Protein AF-A0A9P0LET5-F1 (afdb_monomer_lite)

Radius of gyration: 20.58 Å; chains: 1; bounding box: 59×44×48 Å

Secondary structure (DSSP, 8-state):
-----------------------------SS---S---------HHHHHHHHHHHHHHHHHHHTTSS-HHHHHHHHHHHHHHHH-----HHHHHHHHHHHHHHHHHHHHHHHTTS----STTS--

Organism: Acanthoscelides obtectus (NCBI:txid200917)

Sequence (125 aa):
MSLQGDENTHSVGCSEYIIISTEGNSAIQSQWQSQNAEVSYKWTRQNTLLFLDLYNKYKLLLMAGKIKLKKLYESIANEINQRTNENVAPSNCENRWKVLERNYKKFCDNNKKQAGVEAFLSVWT

Structure (mmCIF, N/CA/C/O backbone):
data_AF-A0A9P0LET5-F1
#
_entry.id   AF-A0A9P0LET5-F1
#
loop_
_atom_site.group_PDB
_atom_site.id
_atom_site.type_symbol
_atom_site.label_atom_id
_atom_site.label_alt_id
_atom_site.label_comp_id
_atom_site.label_asym_id
_atom_site.label_entity_id
_atom_site.label_seq_id
_atom_site.pdbx_PDB_ins_code
_atom_site.Cartn_x
_atom_site.Cartn_y
_atom_site.Cartn_z
_atom_site.occupancy
_atom_site.B_iso_or_equiv
_atom_site.auth_seq_id
_atom_site.auth_comp_id
_atom_site.auth_asym_id
_atom_site.auth_atom_id
_atom_site.pdbx_PDB_model_num
ATOM 1 N N . MET A 1 1 ? 41.270 -13.460 -40.604 1.00 40.19 1 MET A N 1
ATOM 2 C CA . MET A 1 1 ? 40.236 -12.412 -40.726 1.00 40.19 1 MET A CA 1
ATOM 3 C C . MET A 1 1 ? 39.095 -12.822 -39.824 1.00 40.19 1 MET A C 1
ATOM 5 O O . MET A 1 1 ? 38.597 -13.930 -39.971 1.00 40.19 1 MET A O 1
ATOM 9 N N . SER A 1 2 ? 38.837 -12.009 -38.806 1.00 39.25 2 SER A N 1
ATOM 10 C CA . SER A 1 2 ? 37.936 -12.315 -37.699 1.00 39.25 2 SER A CA 1
ATOM 11 C C . SER A 1 2 ? 36.484 -12.433 -38.155 1.00 39.25 2 SER A C 1
ATOM 13 O O . SER A 1 2 ? 36.017 -11.646 -38.973 1.00 39.25 2 SER A O 1
ATOM 15 N N . LEU A 1 3 ? 35.804 -13.428 -37.591 1.00 43.22 3 LEU A N 1
ATOM 16 C CA . LEU A 1 3 ? 34.354 -13.547 -37.547 1.00 43.22 3 LEU A CA 1
ATOM 17 C C . LEU A 1 3 ? 33.829 -12.516 -36.538 1.00 43.22 3 LEU A C 1
ATOM 19 O O . LEU A 1 3 ? 34.209 -12.572 -35.369 1.00 43.22 3 LEU A O 1
ATOM 23 N N . GLN A 1 4 ? 32.949 -11.615 -36.965 1.00 40.72 4 GLN A N 1
ATOM 24 C CA . GLN A 1 4 ? 32.029 -10.935 -36.057 1.00 40.72 4 GLN A CA 1
ATOM 25 C C . GLN A 1 4 ? 30.628 -11.451 -36.377 1.00 40.72 4 GLN A C 1
ATOM 27 O O . GLN A 1 4 ? 30.136 -11.270 -37.488 1.00 40.72 4 GLN A O 1
ATOM 32 N N . GLY A 1 5 ? 30.054 -12.174 -35.416 1.00 38.19 5 GLY A N 1
ATOM 33 C CA . GLY A 1 5 ? 28.675 -12.633 -35.450 1.00 38.19 5 GLY A CA 1
ATOM 34 C C . GLY A 1 5 ? 27.722 -11.512 -35.054 1.00 38.19 5 GLY A C 1
ATOM 35 O O . GLY A 1 5 ? 28.022 -10.710 -34.171 1.00 38.19 5 GLY A O 1
ATOM 36 N N . ASP A 1 6 ? 26.575 -11.495 -35.718 1.00 42.72 6 ASP A N 1
ATOM 37 C CA . ASP A 1 6 ? 25.422 -10.685 -35.361 1.00 42.72 6 ASP A CA 1
ATOM 38 C C . ASP A 1 6 ? 24.768 -11.258 -34.098 1.00 42.72 6 ASP A C 1
ATOM 40 O O . ASP A 1 6 ? 24.252 -12.379 -34.103 1.00 42.72 6 ASP A O 1
ATOM 44 N N . GLU A 1 7 ? 24.769 -10.490 -33.008 1.00 41.09 7 GLU A N 1
ATOM 45 C CA . GLU A 1 7 ? 24.058 -10.835 -31.780 1.00 41.09 7 GLU A CA 1
ATOM 46 C C . GLU A 1 7 ? 22.911 -9.857 -31.483 1.00 41.09 7 GLU A C 1
ATOM 48 O O . GLU A 1 7 ? 23.075 -8.737 -31.017 1.00 41.09 7 GLU A O 1
ATOM 53 N N . ASN A 1 8 ? 21.714 -10.368 -31.773 1.00 37.12 8 ASN A N 1
ATOM 54 C CA . ASN A 1 8 ? 20.524 -10.356 -30.926 1.00 37.12 8 ASN A CA 1
ATOM 55 C C . ASN A 1 8 ? 19.950 -9.021 -30.412 1.00 37.12 8 ASN A C 1
ATOM 57 O O . ASN A 1 8 ? 20.330 -8.460 -29.387 1.00 37.12 8 ASN A O 1
ATOM 61 N N . THR A 1 9 ? 18.824 -8.665 -31.028 1.00 45.09 9 THR A N 1
ATOM 62 C CA . THR A 1 9 ? 17.678 -7.999 -30.404 1.00 45.09 9 THR A CA 1
ATOM 63 C C . THR A 1 9 ? 17.321 -8.597 -29.035 1.00 45.09 9 THR A C 1
ATOM 65 O O . THR A 1 9 ? 16.982 -9.778 -28.948 1.00 45.09 9 THR A O 1
ATOM 68 N N . HIS A 1 10 ? 17.273 -7.776 -27.979 1.00 33.78 10 HIS A N 1
ATOM 69 C CA . HIS A 1 10 ? 16.552 -8.126 -26.751 1.00 33.78 10 HIS A CA 1
ATOM 70 C C . HIS A 1 10 ? 15.824 -6.921 -26.135 1.00 33.78 10 HIS A C 1
ATOM 72 O O . HIS A 1 10 ? 16.417 -6.015 -25.564 1.00 33.78 10 HIS A O 1
ATOM 78 N N . SER A 1 11 ? 14.500 -6.976 -26.287 1.00 34.34 11 SER A N 1
ATOM 79 C CA . SER A 1 11 ? 13.440 -6.562 -25.362 1.00 34.34 11 SER A CA 1
ATOM 80 C C . SER A 1 11 ? 13.561 -5.239 -24.590 1.00 34.34 11 SER A C 1
ATOM 82 O O . SER A 1 11 ? 14.229 -5.127 -23.566 1.00 34.34 11 SER A O 1
ATOM 84 N N . VAL A 1 12 ? 12.692 -4.308 -24.993 1.00 44.94 12 VAL A N 1
ATOM 85 C CA . VAL A 1 12 ? 12.021 -3.292 -24.165 1.00 44.94 12 VAL A CA 1
ATOM 86 C C . VAL A 1 12 ? 11.789 -3.725 -22.708 1.00 44.94 12 VAL A C 1
ATOM 88 O O . VAL A 1 12 ? 11.196 -4.769 -22.435 1.00 44.94 12 VAL A O 1
ATOM 91 N N . GLY A 1 13 ? 12.173 -2.856 -21.774 1.00 29.52 13 GLY A N 1
ATOM 92 C CA . GLY A 1 13 ? 11.796 -2.927 -20.367 1.00 29.52 13 GLY A CA 1
ATOM 93 C C . GLY A 1 13 ? 11.592 -1.519 -19.821 1.00 29.52 13 GLY A C 1
ATOM 94 O O . GLY A 1 13 ? 12.555 -0.854 -19.460 1.00 29.52 13 GLY A O 1
ATOM 95 N N . CYS A 1 14 ? 10.335 -1.061 -19.795 1.00 36.81 14 CYS A N 1
ATOM 96 C CA . CYS A 1 14 ? 9.901 0.205 -19.205 1.00 36.81 14 CYS A CA 1
ATOM 97 C C . CYS A 1 14 ? 10.469 0.395 -17.790 1.00 36.81 14 CYS A C 1
ATOM 99 O O . CYS A 1 14 ? 9.917 -0.117 -16.815 1.00 36.81 14 CYS A O 1
ATOM 101 N N . SER A 1 15 ? 11.533 1.184 -17.678 1.00 46.06 15 SER A N 1
ATOM 102 C CA . SER A 1 15 ? 12.003 1.754 -16.421 1.00 46.06 15 SER A CA 1
ATOM 103 C C . SER A 1 15 ? 11.969 3.271 -16.533 1.00 46.06 15 SER A C 1
ATOM 105 O O . SER A 1 15 ? 13.003 3.924 -16.588 1.00 46.06 15 SER A O 1
ATOM 107 N N . GLU A 1 16 ? 10.766 3.836 -16.548 1.00 34.78 16 GLU A N 1
ATOM 108 C CA . GLU A 1 16 ? 10.579 5.2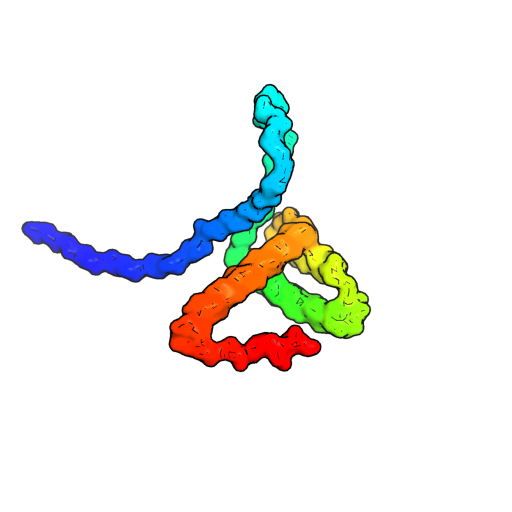56 -16.264 1.00 34.78 16 GLU A CA 1
ATOM 109 C C . GLU A 1 16 ? 9.725 5.390 -15.006 1.00 34.78 16 GLU A C 1
ATOM 111 O O . GLU A 1 16 ? 8.531 5.075 -14.975 1.00 34.78 16 GLU A O 1
ATOM 116 N N . TYR A 1 17 ? 10.379 5.816 -13.927 1.00 43.78 17 TYR A N 1
ATOM 117 C CA . TYR A 1 17 ? 9.720 6.286 -12.720 1.00 43.78 17 TYR A CA 1
ATOM 118 C C . TYR A 1 17 ? 9.005 7.599 -13.055 1.00 43.78 17 TYR A C 1
ATOM 120 O O . TYR A 1 17 ? 9.649 8.620 -13.265 1.00 43.78 17 TYR A O 1
ATOM 128 N N . ILE A 1 18 ? 7.671 7.594 -13.079 1.00 37.31 18 ILE A N 1
ATOM 129 C CA . ILE A 1 18 ? 6.900 8.843 -13.083 1.00 37.31 18 ILE A CA 1
ATOM 130 C C . ILE A 1 18 ? 6.848 9.349 -11.641 1.00 37.31 18 ILE A C 1
ATOM 132 O O . ILE A 1 18 ? 5.988 8.928 -10.860 1.00 37.31 18 ILE A O 1
ATOM 136 N N . ILE A 1 19 ? 7.770 10.249 -11.300 1.00 44.38 19 ILE A N 1
ATOM 137 C CA . ILE A 1 19 ? 7.632 11.137 -10.144 1.00 44.38 19 ILE A CA 1
ATOM 138 C C . ILE A 1 19 ? 6.532 12.141 -10.508 1.00 44.38 19 ILE A C 1
ATOM 140 O O . ILE A 1 19 ? 6.680 12.917 -11.447 1.00 44.38 19 ILE A O 1
ATOM 144 N N . ILE A 1 20 ? 5.389 12.081 -9.820 1.00 39.69 20 ILE A N 1
ATOM 145 C CA . ILE A 1 20 ? 4.370 13.129 -9.936 1.00 39.69 20 ILE A CA 1
ATOM 146 C C . ILE A 1 20 ? 4.821 14.263 -9.017 1.00 39.69 20 ILE A C 1
ATOM 148 O O . ILE A 1 20 ? 4.576 14.214 -7.814 1.00 39.69 20 ILE A O 1
ATOM 152 N N . SER A 1 21 ? 5.502 15.254 -9.577 1.00 40.00 21 SER A N 1
ATOM 153 C CA . SER A 1 21 ? 5.748 16.524 -8.898 1.00 40.00 21 SER A CA 1
ATOM 154 C C . SER A 1 21 ? 4.504 17.395 -9.065 1.00 40.00 21 SER A C 1
ATOM 156 O O . SER A 1 21 ? 4.123 17.720 -10.186 1.00 40.00 21 SER A O 1
ATOM 158 N N . THR A 1 22 ? 3.833 17.740 -7.969 1.00 40.38 22 THR A N 1
ATOM 159 C CA . THR A 1 22 ? 2.793 18.776 -7.969 1.00 40.38 22 THR A CA 1
ATOM 160 C C . THR A 1 22 ? 3.477 20.133 -7.842 1.00 40.38 22 THR A C 1
ATOM 162 O O . THR A 1 22 ? 4.099 20.410 -6.817 1.00 40.38 22 THR A O 1
ATOM 165 N N . GLU A 1 23 ? 3.407 20.952 -8.888 1.00 53.25 23 GLU A N 1
ATOM 166 C CA . GLU A 1 23 ? 3.964 22.305 -8.904 1.00 53.25 23 GLU A CA 1
ATOM 167 C C . GLU A 1 23 ? 3.173 23.238 -7.978 1.00 53.25 23 GLU A C 1
ATOM 169 O O . GLU A 1 23 ? 1.945 23.305 -8.035 1.00 53.25 23 GLU A O 1
ATOM 174 N N . GLY A 1 24 ? 3.894 23.970 -7.128 1.00 38.78 24 GLY A N 1
ATOM 175 C CA . GLY A 1 24 ? 3.339 24.998 -6.257 1.00 38.78 24 GLY A CA 1
ATOM 176 C C . GLY A 1 24 ? 4.422 25.676 -5.421 1.00 38.78 24 GLY A C 1
ATOM 177 O O . GLY A 1 24 ? 4.785 25.174 -4.365 1.00 38.78 24 GLY A O 1
ATOM 178 N N . ASN A 1 25 ? 4.862 26.843 -5.899 1.00 45.66 25 ASN A N 1
ATOM 179 C CA . ASN A 1 25 ? 5.744 27.847 -5.285 1.00 45.66 25 ASN A CA 1
ATOM 180 C C . ASN A 1 25 ? 7.269 27.660 -5.379 1.00 45.66 25 ASN A C 1
ATOM 182 O O . ASN A 1 25 ? 7.948 27.123 -4.508 1.00 45.66 25 ASN A O 1
ATOM 186 N N . SER A 1 26 ? 7.801 28.284 -6.431 1.00 54.47 26 SER A N 1
ATOM 187 C CA . SER A 1 26 ? 9.187 28.701 -6.617 1.00 54.47 26 SER A CA 1
ATOM 188 C C . SER A 1 26 ? 9.534 29.865 -5.679 1.00 54.47 26 SER A C 1
ATOM 190 O O . SER A 1 26 ? 9.261 31.010 -6.015 1.00 54.47 26 SER A O 1
ATOM 192 N N . ALA A 1 27 ? 10.110 29.589 -4.509 1.00 48.50 27 ALA A N 1
ATOM 193 C CA . ALA A 1 27 ? 11.036 30.478 -3.789 1.00 48.50 27 ALA A CA 1
ATOM 194 C C . ALA A 1 27 ? 11.350 29.883 -2.411 1.00 48.50 27 ALA A C 1
ATOM 196 O O . ALA A 1 27 ? 10.502 29.890 -1.529 1.00 48.50 27 ALA A O 1
ATOM 197 N N . ILE A 1 28 ? 12.575 29.374 -2.273 1.00 44.88 28 ILE A N 1
ATOM 198 C CA . ILE A 1 28 ? 13.454 29.267 -1.091 1.00 44.88 28 ILE A CA 1
ATOM 199 C C . ILE A 1 28 ? 14.337 28.054 -1.386 1.00 44.88 28 ILE A C 1
ATOM 201 O O . ILE A 1 28 ? 14.082 26.917 -0.999 1.00 44.88 28 ILE A O 1
ATOM 205 N N . GLN A 1 29 ? 15.369 28.313 -2.177 1.00 45.28 29 GLN A N 1
ATOM 206 C CA . GLN A 1 29 ? 16.503 27.420 -2.316 1.00 45.28 29 GLN A CA 1
ATOM 207 C C . GLN A 1 29 ? 17.609 27.984 -1.429 1.00 45.28 29 GLN A C 1
ATOM 209 O O . GLN A 1 29 ? 17.785 29.198 -1.391 1.00 45.28 29 GLN A O 1
ATOM 214 N N . SER A 1 30 ? 18.346 27.085 -0.770 1.00 51.31 30 SER A N 1
ATOM 215 C CA . SER A 1 30 ? 19.593 27.291 -0.011 1.00 51.31 30 SER A CA 1
ATOM 216 C C . SER A 1 30 ? 19.522 27.528 1.508 1.00 51.31 30 SER A C 1
ATOM 218 O O . SER A 1 30 ? 20.053 28.508 2.004 1.00 51.31 30 SER A O 1
ATOM 220 N N . GLN A 1 31 ? 19.010 26.549 2.272 1.00 40.12 31 GLN A N 1
ATOM 221 C CA . GLN A 1 31 ? 19.635 26.141 3.548 1.00 40.12 31 GLN A CA 1
ATOM 222 C C . GLN A 1 31 ? 19.038 24.816 4.068 1.00 40.12 31 GLN A C 1
ATOM 224 O O . GLN A 1 31 ? 17.822 24.683 4.128 1.00 40.12 31 GLN A O 1
ATOM 229 N N . TRP A 1 32 ? 19.901 23.863 4.453 1.00 44.88 32 TRP A N 1
ATOM 230 C CA . TRP A 1 32 ? 19.599 22.538 5.045 1.00 44.88 32 TRP A CA 1
ATOM 231 C C . TRP A 1 32 ? 19.101 21.429 4.097 1.00 44.88 32 TRP A C 1
ATOM 233 O O . TRP A 1 32 ? 17.984 20.938 4.207 1.00 44.88 32 TRP A O 1
ATOM 243 N N . GLN A 1 33 ? 19.970 20.947 3.202 1.00 47.00 33 GLN A N 1
ATOM 244 C CA . GLN A 1 33 ? 19.765 19.678 2.485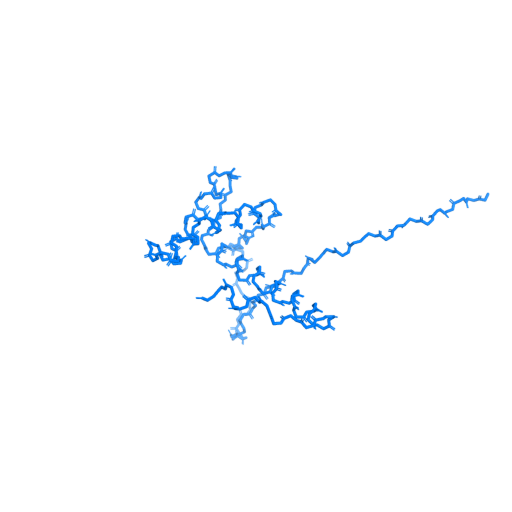 1.00 47.00 33 GLN A CA 1
ATOM 245 C C . GLN A 1 33 ? 20.639 18.572 3.084 1.00 47.00 33 GLN A C 1
ATOM 247 O O . GLN A 1 33 ? 21.626 18.159 2.486 1.00 47.00 33 GLN A O 1
ATOM 252 N N . SER A 1 34 ? 20.323 18.113 4.292 1.00 55.84 34 SER A N 1
ATOM 253 C CA . SER A 1 34 ? 20.856 16.864 4.854 1.00 55.84 34 SER A CA 1
ATOM 254 C C . SER A 1 34 ? 20.009 16.476 6.061 1.00 55.84 34 SER A C 1
ATOM 256 O O . SER A 1 34 ? 19.979 17.236 7.019 1.00 55.84 34 SER A O 1
ATOM 258 N N . GLN A 1 35 ? 19.389 15.289 6.002 1.00 47.62 35 GLN A N 1
ATOM 259 C CA . GLN A 1 35 ? 18.509 14.628 6.993 1.00 47.62 35 GLN A CA 1
ATOM 260 C C . GLN A 1 35 ? 17.011 14.673 6.648 1.00 47.62 35 GLN A C 1
ATOM 262 O O . GLN A 1 35 ? 16.261 15.491 7.163 1.00 47.62 35 GLN A O 1
ATOM 267 N N . ASN A 1 36 ? 16.627 13.763 5.744 1.00 50.59 36 ASN A N 1
ATOM 268 C CA . ASN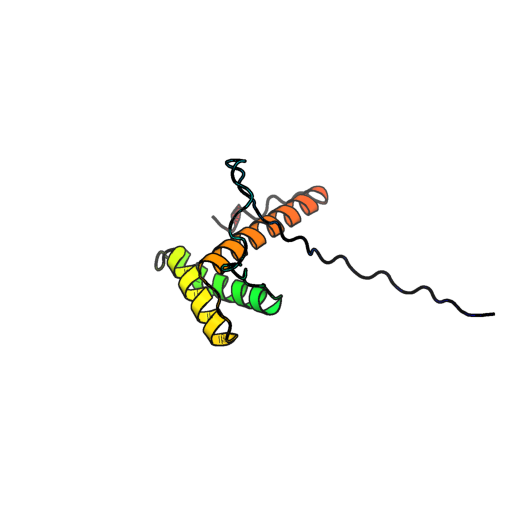 A 1 36 ? 15.298 13.175 5.471 1.00 50.59 36 ASN A CA 1
ATOM 269 C C . ASN A 1 36 ? 15.110 12.977 3.963 1.00 50.59 36 ASN A C 1
ATOM 271 O O . ASN A 1 36 ? 14.138 13.423 3.358 1.00 50.59 36 ASN A O 1
ATOM 275 N N . ALA A 1 37 ? 16.060 12.279 3.334 1.00 53.31 37 ALA A N 1
ATOM 276 C CA . ALA A 1 37 ? 15.734 11.571 2.109 1.00 53.31 37 ALA A CA 1
ATOM 277 C C . ALA A 1 37 ? 14.788 10.434 2.521 1.00 53.31 37 ALA A C 1
ATOM 279 O O . ALA A 1 37 ? 15.246 9.372 2.932 1.00 53.31 37 ALA A O 1
ATOM 280 N N . GLU A 1 38 ? 13.480 10.698 2.508 1.00 59.41 38 GLU A N 1
ATOM 281 C CA . GLU A 1 38 ? 12.440 9.671 2.574 1.00 59.41 38 GLU A CA 1
ATOM 282 C C . GLU A 1 38 ? 12.795 8.614 1.523 1.00 59.41 38 GLU A C 1
ATOM 284 O O . GLU A 1 38 ? 12.682 8.847 0.316 1.00 59.41 38 GLU A O 1
ATOM 289 N N . VAL A 1 39 ? 13.338 7.479 1.968 1.00 64.12 39 VAL A N 1
ATOM 290 C CA . VAL A 1 39 ? 13.764 6.409 1.070 1.00 64.12 39 VAL A CA 1
ATOM 291 C C . VAL A 1 39 ? 12.495 5.806 0.483 1.00 64.12 39 VAL A C 1
ATOM 293 O O . VAL A 1 39 ? 11.843 4.963 1.095 1.00 64.12 39 VAL A O 1
ATOM 296 N N . SER A 1 40 ? 12.118 6.277 -0.706 1.00 74.81 40 SER A N 1
ATOM 297 C CA . SER A 1 40 ? 10.987 5.738 -1.454 1.00 74.81 40 SER A CA 1
ATOM 298 C C . SER A 1 40 ? 11.180 4.233 -1.639 1.00 74.81 40 SER A C 1
ATOM 300 O O . SER A 1 40 ? 12.171 3.788 -2.221 1.00 74.81 40 SER A O 1
ATOM 302 N N . TYR A 1 41 ? 10.218 3.441 -1.164 1.00 88.38 41 TYR A N 1
ATOM 303 C CA . TYR A 1 41 ? 10.273 1.984 -1.248 1.00 88.38 41 TYR A CA 1
ATOM 304 C C . TYR A 1 41 ? 10.381 1.504 -2.707 1.00 88.38 41 TYR A C 1
ATOM 306 O O . TYR A 1 41 ? 9.618 1.927 -3.584 1.00 88.38 41 TYR A O 1
ATOM 314 N N . LYS A 1 42 ? 11.328 0.594 -2.968 1.00 91.62 42 LYS A N 1
ATOM 315 C CA . LYS A 1 42 ? 11.620 0.071 -4.307 1.00 91.62 42 LYS A CA 1
ATOM 316 C C . LYS A 1 42 ? 10.830 -1.207 -4.581 1.00 91.62 42 LYS A C 1
ATOM 318 O O . LYS A 1 42 ? 11.103 -2.260 -4.015 1.00 91.62 42 LYS A O 1
ATOM 323 N N . TRP A 1 43 ? 9.896 -1.137 -5.525 1.00 93.00 43 TRP A N 1
ATOM 324 C CA . TRP A 1 43 ? 9.083 -2.285 -5.926 1.00 93.00 43 TRP A CA 1
ATOM 325 C C . TRP A 1 43 ? 9.848 -3.242 -6.842 1.00 93.00 43 TRP A C 1
ATOM 327 O O . TRP A 1 43 ? 10.132 -2.919 -7.997 1.00 93.00 43 TRP A O 1
ATOM 337 N N . THR A 1 44 ? 10.118 -4.454 -6.360 1.00 94.81 44 THR A N 1
ATOM 338 C CA . THR A 1 44 ? 10.594 -5.558 -7.203 1.00 94.81 44 THR A CA 1
ATOM 339 C C . THR A 1 44 ? 9.431 -6.195 -7.974 1.00 94.81 44 THR A C 1
ATOM 341 O O . THR A 1 44 ? 8.250 -6.010 -7.646 1.00 94.81 44 THR A O 1
ATOM 344 N N . ARG A 1 45 ? 9.744 -6.988 -9.008 1.00 93.88 45 ARG A N 1
ATOM 345 C CA . ARG A 1 45 ? 8.729 -7.776 -9.726 1.00 93.88 45 ARG A CA 1
ATOM 346 C C . ARG A 1 45 ? 8.010 -8.741 -8.782 1.00 93.88 45 ARG A C 1
ATOM 348 O O . ARG A 1 45 ? 6.788 -8.817 -8.827 1.00 93.88 45 ARG A O 1
ATOM 355 N N . GLN A 1 46 ? 8.752 -9.431 -7.915 1.00 95.00 46 GLN A N 1
ATOM 356 C CA . GLN A 1 46 ? 8.195 -10.378 -6.944 1.00 95.00 46 GLN A CA 1
ATOM 357 C C . GLN A 1 46 ? 7.237 -9.684 -5.969 1.00 95.00 46 GLN A C 1
ATOM 359 O O . GLN A 1 46 ? 6.099 -10.124 -5.830 1.00 95.00 46 GLN A O 1
ATOM 364 N N . ASN A 1 47 ? 7.632 -8.541 -5.402 1.00 94.62 47 ASN A N 1
ATOM 365 C CA . ASN A 1 47 ? 6.785 -7.793 -4.467 1.00 94.62 47 ASN A CA 1
ATOM 366 C C . ASN A 1 47 ? 5.541 -7.225 -5.160 1.00 94.62 47 ASN A C 1
ATOM 368 O O . ASN A 1 47 ? 4.471 -7.158 -4.567 1.00 94.62 47 ASN A O 1
ATOM 372 N N . THR A 1 48 ? 5.652 -6.858 -6.440 1.00 96.44 48 THR A N 1
ATOM 373 C CA . THR A 1 48 ? 4.500 -6.418 -7.241 1.00 96.44 48 THR A CA 1
ATOM 374 C C . THR A 1 48 ? 3.507 -7.553 -7.488 1.00 96.44 48 THR A C 1
ATOM 376 O O . THR A 1 48 ? 2.303 -7.334 -7.396 1.00 96.44 48 THR A O 1
ATOM 379 N N . LEU A 1 49 ? 3.993 -8.758 -7.799 1.00 96.44 49 LEU A N 1
ATOM 380 C CA . LEU A 1 49 ? 3.134 -9.931 -7.979 1.00 96.44 49 LEU A CA 1
ATOM 381 C C . LEU A 1 49 ? 2.445 -10.313 -6.668 1.00 96.44 49 LEU A C 1
ATOM 383 O O . LEU A 1 49 ? 1.235 -10.521 -6.662 1.00 96.44 49 LEU A O 1
ATOM 387 N N . LEU A 1 50 ? 3.192 -10.316 -5.560 1.00 96.94 50 LEU A N 1
ATOM 388 C CA . LEU A 1 50 ? 2.633 -10.528 -4.227 1.00 96.94 50 LEU A CA 1
ATOM 389 C C . LEU A 1 50 ? 1.558 -9.482 -3.909 1.00 96.94 50 LEU A C 1
ATOM 391 O O . LEU A 1 50 ? 0.460 -9.832 -3.496 1.00 96.94 50 LEU A O 1
ATOM 395 N N . PHE A 1 51 ? 1.836 -8.203 -4.159 1.00 97.06 51 PHE A N 1
ATOM 396 C CA . PHE A 1 51 ? 0.866 -7.129 -3.968 1.00 97.06 51 PHE A CA 1
ATOM 397 C C . PHE A 1 51 ? -0.439 -7.371 -4.742 1.00 97.06 51 PHE A C 1
ATOM 399 O O . PHE A 1 51 ? -1.517 -7.196 -4.179 1.00 97.06 51 PHE A O 1
ATOM 406 N N . LEU A 1 52 ? -0.359 -7.779 -6.013 1.00 97.12 52 LEU A N 1
ATOM 407 C CA . LEU A 1 52 ? -1.535 -8.045 -6.849 1.00 97.12 52 LEU A CA 1
ATOM 408 C C . LEU A 1 52 ? -2.360 -9.235 -6.337 1.00 97.12 52 LEU A C 1
ATOM 410 O O . LEU A 1 52 ? -3.590 -9.161 -6.328 1.00 97.12 52 LEU A O 1
ATOM 414 N N . ASP A 1 53 ? -1.699 -10.299 -5.884 1.00 96.81 53 ASP A N 1
ATOM 415 C CA . ASP A 1 53 ? -2.353 -11.465 -5.279 1.00 96.81 53 ASP A CA 1
ATOM 416 C C . ASP A 1 53 ? -3.135 -11.072 -4.014 1.00 96.81 53 ASP A C 1
ATOM 418 O O . ASP A 1 53 ? -4.344 -11.301 -3.900 1.00 96.81 53 ASP A O 1
ATOM 422 N N . LEU A 1 54 ? -2.474 -10.347 -3.108 1.00 96.88 54 LEU A N 1
ATOM 423 C CA . LEU A 1 54 ? -3.097 -9.842 -1.887 1.00 96.88 54 LEU A CA 1
ATOM 424 C C . LEU A 1 54 ? -4.237 -8.867 -2.187 1.00 96.88 54 LEU A C 1
ATOM 426 O O . LEU A 1 54 ? -5.296 -8.935 -1.561 1.00 96.88 54 LEU A O 1
ATOM 430 N N . TYR A 1 55 ? -4.064 -7.986 -3.172 1.00 96.56 55 TYR A N 1
ATOM 431 C CA . TYR A 1 55 ? -5.117 -7.071 -3.592 1.00 96.56 55 TYR A CA 1
ATOM 432 C C . TYR A 1 55 ? -6.371 -7.831 -4.029 1.00 96.56 55 TYR A C 1
ATOM 434 O O . TYR A 1 55 ? -7.459 -7.511 -3.558 1.00 96.56 55 TYR A O 1
ATOM 442 N N . ASN A 1 56 ? -6.239 -8.874 -4.852 1.00 94.12 56 ASN A N 1
ATOM 443 C CA . ASN A 1 56 ? -7.378 -9.686 -5.289 1.00 94.12 56 ASN A CA 1
ATOM 444 C C . ASN A 1 56 ? -8.094 -10.376 -4.118 1.00 94.12 56 ASN A C 1
ATOM 446 O O . ASN A 1 56 ? -9.326 -10.377 -4.072 1.00 94.12 56 ASN A O 1
ATOM 450 N N . LYS A 1 57 ? -7.341 -10.881 -3.136 1.00 93.88 57 LYS A N 1
ATOM 451 C CA . LYS A 1 57 ? -7.881 -11.475 -1.902 1.00 93.88 57 LYS A CA 1
ATOM 452 C C . LYS A 1 57 ? -8.711 -10.470 -1.090 1.00 93.88 57 LYS A C 1
ATOM 454 O O . LYS A 1 57 ? -9.844 -10.767 -0.712 1.00 93.88 57 LYS A O 1
ATOM 459 N N . TYR A 1 58 ? -8.184 -9.271 -0.833 1.00 94.00 58 TYR A N 1
ATOM 460 C CA . TYR A 1 58 ? -8.866 -8.259 -0.010 1.00 94.00 58 TYR A CA 1
ATOM 461 C C . TYR A 1 58 ? -9.956 -7.486 -0.759 1.00 94.00 58 TYR A C 1
ATOM 463 O O . TYR A 1 58 ? -10.906 -6.996 -0.148 1.00 94.00 58 TYR A O 1
ATOM 471 N N . LYS A 1 59 ? -9.866 -7.407 -2.085 1.00 92.44 59 LYS A N 1
ATOM 472 C CA . LYS A 1 59 ? -10.844 -6.748 -2.953 1.00 92.44 59 LYS A CA 1
ATOM 473 C C . LYS A 1 59 ? -12.244 -7.341 -2.825 1.00 92.44 59 LYS A C 1
ATOM 475 O O . LYS A 1 59 ? -13.207 -6.585 -2.794 1.00 92.44 59 LYS A O 1
ATOM 480 N N . LEU A 1 60 ? -12.368 -8.656 -2.645 1.00 91.44 60 LEU A N 1
ATOM 481 C CA . LEU A 1 60 ? -13.665 -9.294 -2.386 1.00 91.44 60 LEU A CA 1
ATOM 482 C C . LEU A 1 60 ? -14.305 -8.794 -1.080 1.00 91.44 60 LEU A C 1
ATOM 484 O O . LEU A 1 60 ? -15.513 -8.580 -1.014 1.00 91.44 60 LEU A O 1
ATOM 488 N N . LEU A 1 61 ? -13.494 -8.548 -0.047 1.00 92.62 61 LEU A N 1
ATOM 489 C CA . LEU A 1 61 ? -13.962 -8.001 1.229 1.00 92.62 61 LEU A CA 1
ATOM 490 C C . LEU A 1 61 ? -14.331 -6.517 1.116 1.00 92.62 61 LEU A C 1
ATOM 492 O O . LEU A 1 61 ? -15.270 -6.073 1.776 1.00 92.62 61 LEU A O 1
ATOM 496 N N . LEU A 1 62 ? -13.608 -5.767 0.278 1.00 92.88 62 LEU A N 1
ATOM 497 C CA . LEU A 1 62 ? -13.930 -4.379 -0.051 1.00 92.88 62 LEU A CA 1
ATOM 498 C C . LEU A 1 62 ? -15.273 -4.290 -0.792 1.00 92.88 62 LEU A C 1
ATOM 500 O O . LEU A 1 62 ? -16.124 -3.499 -0.400 1.00 92.88 62 LEU A O 1
ATOM 504 N N . MET A 1 63 ? -15.487 -5.132 -1.809 1.00 91.25 63 MET A N 1
ATOM 505 C CA . MET A 1 63 ? -16.742 -5.190 -2.575 1.00 91.25 63 MET A CA 1
ATOM 506 C C . MET A 1 63 ? -17.930 -5.615 -1.707 1.00 91.25 63 MET A C 1
ATOM 508 O O . MET A 1 63 ? -19.021 -5.076 -1.846 1.00 91.25 63 MET A O 1
ATOM 512 N N . ALA A 1 64 ? -17.710 -6.524 -0.754 1.00 93.31 64 ALA A N 1
ATOM 513 C CA . ALA A 1 64 ? -18.716 -6.910 0.233 1.00 93.31 64 ALA A CA 1
ATOM 514 C C . ALA A 1 64 ? -18.971 -5.838 1.317 1.00 93.31 64 ALA A C 1
ATOM 516 O O . ALA A 1 64 ? -19.723 -6.094 2.256 1.00 93.31 64 ALA A O 1
ATOM 517 N N . GLY A 1 65 ? -18.303 -4.678 1.259 1.00 93.38 65 GLY A N 1
ATOM 518 C CA . GLY A 1 65 ? -18.440 -3.596 2.238 1.00 93.38 65 GLY A CA 1
ATOM 519 C C . GLY A 1 65 ? -17.879 -3.913 3.629 1.00 93.38 65 GLY A C 1
ATOM 520 O O . GLY A 1 65 ? -18.098 -3.149 4.567 1.00 93.38 65 GLY A O 1
ATOM 521 N N . LYS A 1 66 ? -17.144 -5.023 3.790 1.00 95.19 66 LYS A N 1
ATOM 522 C CA . LYS A 1 66 ? -16.615 -5.477 5.090 1.00 95.19 66 LYS A CA 1
ATOM 523 C C . LYS A 1 66 ? -15.402 -4.672 5.547 1.00 95.19 66 LYS A C 1
ATOM 525 O O . LYS A 1 66 ? -15.141 -4.574 6.743 1.00 95.19 66 LYS A O 1
ATOM 530 N N . ILE A 1 67 ? -14.648 -4.112 4.603 1.00 95.38 67 ILE A N 1
ATOM 531 C CA . ILE A 1 67 ? -13.479 -3.274 4.876 1.00 95.38 67 ILE A CA 1
ATOM 532 C C . ILE A 1 67 ? -13.523 -2.004 4.030 1.00 95.38 67 ILE A C 1
ATOM 534 O O . ILE A 1 67 ? -14.073 -1.991 2.934 1.00 95.38 67 ILE A O 1
ATOM 538 N N . LYS A 1 68 ? -12.904 -0.931 4.529 1.00 95.25 68 LYS A N 1
ATOM 539 C CA . LYS A 1 68 ? -12.679 0.304 3.762 1.00 95.25 68 LYS A CA 1
ATOM 540 C C . LYS A 1 68 ? -11.379 0.208 2.962 1.00 95.25 68 LYS A C 1
ATOM 542 O O . LYS A 1 68 ? -10.456 -0.495 3.367 1.00 95.25 68 LYS A O 1
ATOM 547 N N . LEU A 1 69 ? -11.256 1.002 1.897 1.00 93.94 69 LEU A N 1
ATOM 548 C CA . LEU A 1 69 ? -10.066 1.021 1.035 1.00 93.94 69 LEU A CA 1
ATOM 549 C C . LEU A 1 69 ? -8.760 1.288 1.809 1.00 93.94 69 LEU A C 1
ATOM 551 O O . LEU A 1 69 ? -7.761 0.613 1.586 1.00 93.94 69 LEU A O 1
ATOM 555 N N . LYS A 1 70 ? -8.779 2.202 2.790 1.00 94.44 70 LYS A N 1
ATOM 556 C CA . LYS A 1 70 ? -7.622 2.453 3.668 1.00 94.44 70 LYS A CA 1
ATOM 557 C C . LYS A 1 70 ? -7.180 1.188 4.420 1.00 94.44 70 LYS A C 1
ATOM 559 O O . LYS A 1 70 ? -5.993 0.885 4.474 1.00 94.44 70 LYS A O 1
ATOM 564 N N . LYS A 1 71 ? -8.142 0.424 4.953 1.00 95.94 71 LYS A N 1
ATOM 565 C CA . LYS A 1 71 ? -7.875 -0.832 5.671 1.00 95.94 71 LYS A CA 1
ATOM 566 C C . LYS A 1 71 ? -7.312 -1.909 4.750 1.00 95.94 71 LYS A C 1
ATOM 568 O O . LYS A 1 71 ? -6.456 -2.664 5.186 1.00 95.94 71 LYS A O 1
ATOM 573 N N . LEU A 1 72 ? -7.736 -1.942 3.486 1.00 97.19 72 LEU A N 1
ATOM 574 C CA . LEU A 1 72 ? -7.171 -2.847 2.487 1.00 97.19 72 LEU A CA 1
ATOM 575 C C . LEU A 1 72 ? -5.662 -2.612 2.313 1.00 97.19 72 LEU A C 1
ATOM 577 O O . LEU A 1 72 ? -4.894 -3.565 2.401 1.00 97.19 72 LEU A O 1
ATOM 581 N N . TYR A 1 73 ? -5.216 -1.363 2.138 1.00 96.69 73 TYR A N 1
ATOM 582 C CA . TYR A 1 73 ? -3.783 -1.079 1.986 1.00 96.69 73 TYR A CA 1
ATOM 583 C C . TYR A 1 73 ? -2.983 -1.334 3.267 1.00 96.69 73 TYR A C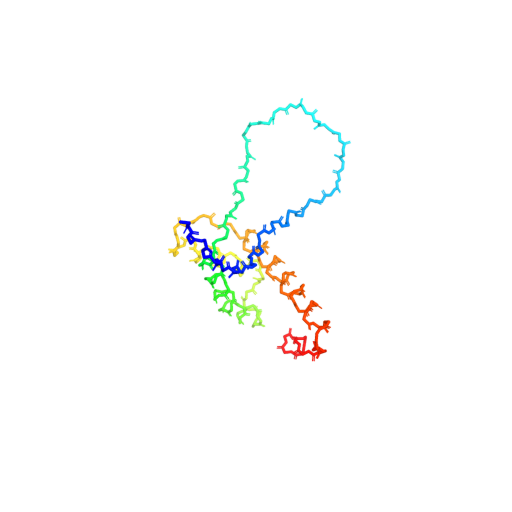 1
ATOM 585 O O . TYR A 1 73 ? -1.860 -1.822 3.183 1.00 96.69 73 TYR A O 1
ATOM 593 N N . GLU A 1 74 ? -3.564 -1.070 4.442 1.00 97.38 74 GLU A N 1
ATOM 594 C CA . GLU A 1 74 ? -2.962 -1.450 5.728 1.00 97.38 74 GLU A CA 1
ATOM 595 C C . GLU A 1 74 ? -2.762 -2.971 5.828 1.00 97.38 74 GLU A C 1
ATOM 597 O O . GLU A 1 74 ? -1.680 -3.428 6.189 1.00 97.38 74 GLU A O 1
ATOM 602 N N . SER A 1 75 ? -3.774 -3.769 5.466 1.00 97.50 75 SER A N 1
ATOM 603 C CA . SER A 1 75 ? -3.677 -5.233 5.482 1.00 97.50 75 SER A CA 1
ATOM 604 C C . SER A 1 75 ? -2.630 -5.761 4.501 1.00 97.50 75 SER A C 1
ATOM 606 O O . SER A 1 75 ? -1.841 -6.626 4.871 1.00 97.50 75 SER A O 1
ATOM 608 N N . ILE A 1 76 ? -2.582 -5.214 3.284 1.00 97.56 76 ILE A N 1
ATOM 609 C CA . ILE A 1 76 ? -1.595 -5.617 2.275 1.00 97.56 76 ILE A CA 1
ATOM 610 C C . ILE A 1 76 ? -0.175 -5.274 2.732 1.00 97.56 76 ILE A C 1
ATOM 612 O O . ILE A 1 76 ? 0.701 -6.129 2.648 1.00 97.56 76 ILE A O 1
ATOM 616 N N . ALA A 1 77 ? 0.059 -4.057 3.230 1.00 97.06 77 ALA A N 1
ATOM 617 C CA . ALA A 1 77 ? 1.375 -3.639 3.712 1.00 97.06 77 ALA A CA 1
ATOM 618 C C . ALA A 1 77 ? 1.883 -4.564 4.827 1.00 97.06 77 ALA A C 1
ATOM 620 O O . ALA A 1 77 ? 3.006 -5.059 4.759 1.00 97.06 77 ALA A O 1
ATOM 621 N N . ASN A 1 78 ? 1.023 -4.874 5.801 1.00 96.94 78 ASN A N 1
ATOM 622 C CA . ASN A 1 78 ? 1.360 -5.790 6.887 1.00 96.94 78 ASN A CA 1
ATOM 623 C C . ASN A 1 78 ? 1.720 -7.191 6.371 1.00 96.94 78 ASN A C 1
ATOM 625 O O . ASN A 1 78 ? 2.715 -7.764 6.808 1.00 96.94 78 ASN A O 1
ATOM 629 N N . GLU A 1 79 ? 0.942 -7.738 5.434 1.00 97.00 79 GLU A N 1
ATOM 630 C CA . GLU A 1 79 ? 1.169 -9.087 4.906 1.00 97.00 79 GLU A CA 1
ATOM 631 C C . GLU A 1 79 ? 2.407 -9.157 3.991 1.00 97.00 79 GLU A C 1
ATOM 633 O O . GLU A 1 79 ? 3.104 -10.170 3.994 1.00 97.00 79 GLU A O 1
ATOM 638 N N . ILE A 1 80 ? 2.746 -8.083 3.266 1.00 95.94 80 ILE A N 1
ATOM 639 C CA . ILE A 1 80 ? 4.022 -7.989 2.536 1.00 95.94 80 ILE A CA 1
ATOM 640 C C . ILE A 1 80 ? 5.188 -7.994 3.526 1.00 95.94 80 ILE A C 1
ATOM 642 O O . ILE A 1 80 ? 6.056 -8.854 3.420 1.00 95.94 80 ILE A O 1
ATOM 646 N N . ASN A 1 81 ? 5.167 -7.112 4.528 1.00 96.12 81 ASN A N 1
ATOM 647 C CA . ASN A 1 81 ? 6.251 -6.982 5.508 1.00 96.12 81 ASN A CA 1
ATOM 648 C C . ASN A 1 81 ? 6.507 -8.295 6.258 1.00 96.12 81 ASN A C 1
ATOM 650 O O . ASN A 1 81 ? 7.654 -8.692 6.445 1.00 96.12 81 ASN A O 1
ATOM 654 N N . GLN A 1 82 ? 5.440 -9.017 6.616 1.00 95.75 82 GLN A N 1
ATOM 655 C CA . GLN A 1 82 ? 5.534 -10.333 7.254 1.00 95.75 82 GLN A CA 1
ATOM 656 C C . GLN A 1 82 ? 6.189 -11.396 6.361 1.00 95.75 82 GLN A C 1
ATOM 658 O O . GLN A 1 82 ? 6.841 -12.301 6.875 1.00 95.75 82 GLN A O 1
ATOM 663 N N . ARG A 1 83 ? 6.008 -11.317 5.037 1.00 95.25 83 ARG A N 1
ATOM 664 C CA . ARG A 1 83 ? 6.511 -12.319 4.083 1.00 95.25 83 ARG A CA 1
ATOM 665 C C . ARG A 1 83 ? 7.897 -11.994 3.532 1.00 95.25 83 ARG A C 1
ATOM 667 O O . ARG A 1 83 ? 8.632 -12.918 3.199 1.00 95.25 83 ARG A O 1
ATOM 674 N N . THR A 1 84 ? 8.239 -10.714 3.387 1.00 90.25 84 THR A N 1
ATOM 675 C CA . THR A 1 84 ? 9.471 -10.265 2.712 1.00 90.25 84 THR A CA 1
ATOM 676 C C . THR A 1 84 ? 10.501 -9.655 3.659 1.00 90.25 84 THR A C 1
ATOM 678 O O . THR A 1 84 ? 11.617 -9.380 3.227 1.00 90.25 84 THR A O 1
ATOM 681 N N . ASN A 1 85 ? 10.162 -9.474 4.944 1.00 90.50 85 ASN A N 1
ATOM 682 C CA . ASN A 1 85 ? 10.989 -8.774 5.934 1.00 90.50 85 ASN A CA 1
ATOM 683 C C . ASN A 1 85 ? 11.370 -7.345 5.490 1.00 90.50 85 ASN A C 1
ATOM 685 O O . ASN A 1 85 ? 12.442 -6.831 5.807 1.00 90.50 85 ASN A O 1
ATOM 689 N N . GLU A 1 86 ? 10.491 -6.712 4.714 1.00 90.50 86 GLU A N 1
ATOM 690 C CA . GLU A 1 86 ? 10.617 -5.325 4.274 1.00 90.50 86 GLU A CA 1
ATOM 691 C C . GLU A 1 86 ? 9.761 -4.395 5.145 1.00 90.50 86 GLU A C 1
ATOM 693 O O . GLU A 1 86 ? 8.941 -4.840 5.947 1.00 90.50 86 GLU A O 1
ATOM 698 N N . ASN A 1 87 ? 9.944 -3.084 4.975 1.00 92.38 87 ASN A N 1
ATOM 699 C CA . ASN A 1 87 ? 9.164 -2.062 5.668 1.00 92.38 87 ASN A CA 1
ATOM 700 C C . ASN A 1 87 ? 8.345 -1.223 4.676 1.00 92.38 87 ASN A C 1
ATOM 702 O O . ASN A 1 87 ? 8.689 -0.091 4.331 1.00 92.38 87 ASN A O 1
ATOM 706 N N . VAL A 1 88 ? 7.268 -1.812 4.166 1.00 93.88 88 VAL A N 1
ATOM 707 C CA . VAL A 1 88 ? 6.304 -1.169 3.274 1.00 93.88 88 VAL A CA 1
ATOM 708 C C . VAL A 1 88 ? 5.258 -0.430 4.098 1.00 93.88 88 VAL A C 1
ATOM 710 O O . VAL A 1 88 ? 4.56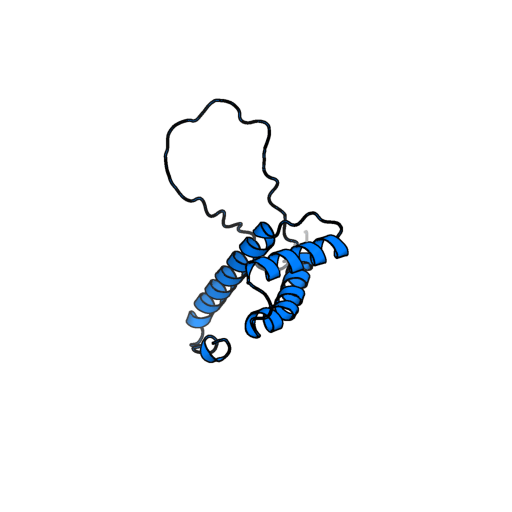1 -1.026 4.917 1.00 93.88 88 VAL A O 1
ATOM 713 N N . ALA A 1 89 ? 5.107 0.870 3.841 1.00 95.12 89 ALA A N 1
ATOM 714 C CA . ALA A 1 89 ? 4.013 1.667 4.378 1.00 95.12 89 ALA A CA 1
ATOM 715 C C . ALA A 1 89 ? 2.724 1.500 3.540 1.00 95.12 89 ALA A C 1
ATOM 717 O O . ALA A 1 89 ? 2.801 1.344 2.317 1.00 95.12 89 ALA A O 1
ATOM 718 N N . PRO A 1 90 ? 1.525 1.641 4.136 1.00 95.44 90 PRO A N 1
ATOM 719 C CA . PRO A 1 90 ? 0.257 1.598 3.398 1.00 95.44 90 PRO A CA 1
ATOM 720 C C . PRO A 1 90 ? 0.156 2.639 2.267 1.00 95.44 90 PRO A C 1
ATOM 722 O O . PRO A 1 90 ? -0.449 2.377 1.229 1.00 95.44 90 PRO A O 1
ATOM 725 N N . SER A 1 91 ? 0.793 3.804 2.424 1.00 94.81 91 SER A N 1
ATOM 726 C CA . SER A 1 91 ? 0.888 4.835 1.379 1.00 94.81 91 SER A CA 1
ATOM 727 C C . SER A 1 91 ? 1.666 4.352 0.147 1.00 94.81 91 SER A C 1
ATOM 729 O O . SER A 1 91 ? 1.285 4.655 -0.984 1.00 94.81 91 SER A O 1
ATOM 731 N N . ASN A 1 92 ? 2.712 3.540 0.338 1.00 94.62 92 ASN A N 1
ATOM 732 C CA . ASN A 1 92 ? 3.473 2.939 -0.761 1.00 94.62 92 ASN A CA 1
ATOM 733 C C . ASN A 1 92 ? 2.610 1.953 -1.556 1.00 94.62 92 ASN A C 1
ATOM 735 O O . ASN A 1 92 ? 2.705 1.910 -2.783 1.00 94.62 92 ASN A O 1
ATOM 739 N N . CYS A 1 93 ? 1.745 1.197 -0.873 1.00 96.19 93 CYS A N 1
ATOM 740 C CA . CYS A 1 93 ? 0.761 0.304 -1.488 1.00 96.19 93 CYS A CA 1
ATOM 741 C C . CYS A 1 93 ? -0.260 1.071 -2.341 1.00 96.19 93 CYS A C 1
ATOM 743 O O . CYS A 1 93 ? -0.501 0.705 -3.492 1.00 96.19 93 CYS A O 1
ATOM 745 N N . GLU A 1 94 ? -0.817 2.164 -1.815 1.00 95.62 94 GLU A N 1
ATOM 746 C CA . GLU A 1 94 ? -1.747 3.015 -2.564 1.00 95.62 94 GLU A CA 1
ATOM 747 C C . GLU A 1 94 ? -1.083 3.620 -3.811 1.00 95.62 94 GLU A C 1
ATOM 749 O O . GLU A 1 94 ? -1.621 3.544 -4.920 1.00 95.62 94 GLU A O 1
ATOM 754 N N . ASN A 1 95 ? 0.117 4.181 -3.653 1.00 95.06 95 ASN A N 1
ATOM 755 C CA . ASN A 1 95 ? 0.878 4.750 -4.762 1.00 95.06 95 ASN A CA 1
ATOM 756 C C . ASN A 1 95 ? 1.204 3.694 -5.821 1.00 95.06 95 ASN A C 1
ATOM 758 O O . ASN A 1 95 ? 1.077 3.956 -7.021 1.00 95.06 95 ASN A O 1
ATOM 762 N N . ARG A 1 96 ? 1.569 2.478 -5.396 1.00 94.50 96 ARG A N 1
ATOM 763 C CA . ARG A 1 96 ? 1.826 1.369 -6.315 1.00 94.50 96 ARG A CA 1
ATOM 764 C C . ARG A 1 96 ? 0.594 1.022 -7.133 1.00 94.50 96 ARG A C 1
ATOM 766 O O . ARG A 1 96 ? 0.723 0.870 -8.347 1.00 94.50 96 ARG A O 1
ATOM 773 N N . TRP A 1 97 ? -0.579 0.955 -6.505 1.00 95.50 97 TRP A N 1
ATOM 774 C CA . TRP A 1 97 ? -1.834 0.704 -7.211 1.00 95.50 97 TRP A CA 1
ATOM 775 C C . TRP A 1 97 ? -2.100 1.760 -8.289 1.00 95.50 97 TRP A C 1
ATOM 777 O O . TRP A 1 97 ? -2.298 1.407 -9.449 1.00 95.50 97 TRP A O 1
ATOM 787 N N . LYS A 1 98 ? -1.984 3.051 -7.950 1.00 94.00 98 LYS A N 1
ATOM 788 C CA . LYS A 1 98 ? -2.161 4.157 -8.912 1.00 94.00 98 LYS A CA 1
ATOM 789 C C . LYS A 1 98 ? -1.184 4.077 -10.089 1.00 94.00 98 LYS A C 1
ATOM 791 O O . LYS A 1 98 ? -1.533 4.404 -11.223 1.00 94.00 98 LYS A O 1
ATOM 796 N N . VAL A 1 99 ? 0.062 3.668 -9.846 1.00 92.50 99 VAL A N 1
ATOM 797 C CA . VAL A 1 99 ? 1.057 3.469 -10.914 1.00 92.50 99 VAL A CA 1
ATOM 798 C C . VAL A 1 99 ? 0.660 2.305 -11.822 1.00 92.50 99 VAL A C 1
ATOM 800 O O . VAL A 1 99 ? 0.663 2.469 -13.041 1.00 92.50 99 VAL A O 1
ATOM 803 N N . LEU A 1 100 ? 0.291 1.157 -11.247 1.00 93.44 100 LEU A N 1
ATOM 804 C CA . LEU A 1 100 ? -0.136 -0.020 -12.007 1.00 93.44 100 LEU A CA 1
ATOM 805 C C . LEU A 1 100 ? -1.370 0.285 -12.861 1.00 93.44 100 LEU A C 1
ATOM 807 O O . LEU A 1 100 ? -1.385 -0.035 -14.046 1.00 93.44 100 LEU A O 1
ATOM 811 N N . GLU A 1 101 ? -2.355 0.973 -12.291 1.00 91.69 101 GLU A N 1
ATOM 812 C CA . GLU A 1 101 ? -3.577 1.365 -12.988 1.00 91.69 101 GLU A CA 1
ATOM 813 C C . GLU A 1 101 ? -3.285 2.281 -14.186 1.00 91.69 101 GLU A C 1
ATOM 815 O O . GLU A 1 101 ? -3.754 2.026 -15.296 1.00 91.69 101 GLU A O 1
ATOM 820 N N . ARG A 1 102 ? -2.466 3.326 -13.998 1.00 91.25 102 ARG A N 1
ATOM 821 C CA . ARG A 1 102 ? -2.084 4.236 -15.091 1.00 91.25 102 ARG A CA 1
ATOM 822 C C . ARG A 1 102 ? -1.303 3.523 -16.189 1.00 91.25 102 ARG A C 1
ATOM 824 O O . ARG A 1 102 ? -1.562 3.765 -17.364 1.00 91.25 102 ARG A O 1
ATOM 831 N N . ASN A 1 103 ? -0.364 2.651 -15.826 1.00 89.06 103 ASN A N 1
ATOM 832 C CA . ASN A 1 103 ? 0.426 1.898 -16.799 1.00 89.06 103 ASN A CA 1
ATOM 833 C C . ASN A 1 103 ? -0.443 0.920 -17.591 1.00 89.06 103 ASN A C 1
ATOM 835 O O . ASN A 1 103 ? -0.284 0.811 -18.803 1.00 89.06 103 ASN A O 1
ATOM 839 N N . TYR A 1 104 ? -1.393 0.261 -16.927 1.00 87.69 104 TYR A N 1
ATOM 840 C CA . TYR A 1 104 ? -2.353 -0.611 -17.590 1.00 87.69 104 TYR A CA 1
ATOM 841 C C . TYR A 1 104 ? -3.271 0.164 -18.542 1.00 87.69 104 TYR A C 1
ATOM 843 O O . TYR A 1 104 ? -3.467 -0.265 -19.675 1.00 87.69 104 TYR A O 1
ATOM 851 N N . LYS A 1 105 ? -3.771 1.337 -18.130 1.00 86.19 105 LYS A N 1
ATOM 852 C CA . LYS A 1 105 ? -4.549 2.234 -19.001 1.00 86.19 105 LYS A CA 1
ATOM 853 C C . LYS A 1 105 ? -3.750 2.635 -20.241 1.00 86.19 105 LYS A C 1
ATOM 855 O O . LYS A 1 105 ? -4.208 2.390 -21.348 1.00 86.19 105 LYS A O 1
ATOM 860 N N . LYS A 1 106 ? -2.513 3.117 -20.064 1.00 87.19 106 LYS A N 1
ATOM 861 C CA . LYS A 1 106 ? -1.603 3.444 -21.178 1.00 87.19 106 LYS A CA 1
ATOM 862 C C . LYS A 1 106 ? -1.358 2.252 -22.102 1.00 87.19 106 LYS A C 1
ATOM 864 O O . LYS A 1 106 ? -1.366 2.411 -23.318 1.00 87.19 106 LYS A O 1
ATOM 869 N N . PHE A 1 107 ? -1.144 1.064 -21.537 1.00 87.38 107 PHE A N 1
ATOM 870 C CA . PHE A 1 107 ? -1.013 -0.163 -22.316 1.00 87.38 107 PHE A CA 1
ATOM 871 C C . PHE A 1 107 ? -2.280 -0.407 -23.140 1.00 87.38 107 PHE A C 1
ATOM 873 O O . PHE A 1 107 ? -2.188 -0.562 -24.353 1.00 87.38 107 PHE A O 1
ATOM 880 N N . CYS A 1 108 ? -3.462 -0.365 -22.527 1.00 82.56 108 CYS A N 1
ATOM 881 C CA . CYS A 1 108 ? -4.726 -0.532 -23.238 1.00 82.56 108 CYS A CA 1
ATOM 882 C C . CYS A 1 108 ? -4.918 0.526 -24.329 1.00 82.56 108 CYS A C 1
ATOM 884 O O . CYS A 1 108 ? -5.301 0.167 -25.430 1.00 82.56 108 CYS A O 1
ATOM 886 N N . ASP A 1 109 ? -4.616 1.798 -24.073 1.00 79.12 109 ASP A N 1
ATOM 887 C CA . ASP A 1 109 ? -4.782 2.886 -25.045 1.00 79.12 109 ASP A CA 1
ATOM 888 C C . ASP A 1 109 ? -3.840 2.738 -26.248 1.00 79.12 109 ASP A C 1
ATOM 890 O O . ASP A 1 109 ? -4.244 2.945 -27.394 1.00 79.12 109 ASP A O 1
ATOM 894 N N . ASN A 1 110 ? -2.602 2.300 -26.007 1.00 79.25 110 ASN A N 1
ATOM 895 C CA . ASN A 1 110 ? -1.653 1.986 -27.073 1.00 79.25 110 ASN A CA 1
ATOM 896 C C . ASN A 1 110 ? -2.102 0.770 -27.901 1.00 79.25 110 ASN A C 1
ATOM 898 O O . ASN A 1 110 ? -1.926 0.769 -29.116 1.00 79.25 110 ASN A O 1
ATOM 902 N N . ASN A 1 111 ? -2.733 -0.227 -27.271 1.00 71.81 111 ASN A N 1
ATOM 903 C CA . ASN A 1 111 ? -3.265 -1.413 -27.954 1.00 71.81 111 ASN A CA 1
ATOM 904 C C . ASN A 1 111 ? -4.638 -1.169 -28.617 1.00 71.81 111 ASN A C 1
ATOM 906 O O . ASN A 1 111 ? -4.942 -1.782 -29.635 1.00 71.81 111 ASN A O 1
ATOM 910 N N . LYS A 1 112 ? -5.450 -0.225 -28.122 1.00 58.47 112 LYS A N 1
ATOM 911 C CA . LYS A 1 112 ? -6.705 0.222 -28.759 1.00 58.47 112 LYS A CA 1
ATOM 912 C C . LYS A 1 112 ? -6.456 0.899 -30.105 1.00 58.47 112 LYS A C 1
ATOM 914 O O . LYS A 1 112 ? -7.311 0.832 -30.981 1.00 58.47 112 LYS A O 1
ATOM 919 N N . LYS A 1 113 ? -5.275 1.501 -30.299 1.00 52.09 113 LYS A N 1
ATOM 920 C CA . LYS A 1 113 ? -4.818 1.962 -31.622 1.00 52.09 113 LYS A CA 1
ATOM 921 C C . LYS A 1 113 ? -4.519 0.808 -32.592 1.00 52.09 113 LYS A C 1
ATOM 923 O O . LYS A 1 113 ? -4.384 1.070 -33.781 1.00 52.09 113 LYS A O 1
ATOM 928 N N . GLN A 1 114 ? -4.430 -0.438 -32.115 1.00 49.31 114 GLN A N 1
ATOM 929 C CA . GLN A 1 114 ? -4.188 -1.631 -32.936 1.00 49.31 114 GLN A CA 1
ATOM 930 C C . GLN A 1 114 ? -5.433 -2.509 -33.143 1.00 49.31 114 GLN A C 1
ATOM 932 O O . GLN A 1 114 ? -5.534 -3.130 -34.195 1.00 49.31 114 GLN A O 1
ATOM 937 N N . ALA A 1 115 ? -6.412 -2.515 -32.233 1.00 43.72 115 ALA A N 1
ATOM 938 C CA . ALA A 1 115 ? -7.763 -3.032 -32.486 1.00 43.72 115 ALA A CA 1
ATOM 939 C C . ALA A 1 115 ? -8.726 -2.549 -31.388 1.00 43.72 115 ALA A C 1
ATOM 941 O O . ALA A 1 115 ? -8.384 -2.578 -30.207 1.00 43.72 115 ALA A O 1
ATOM 942 N N . GLY A 1 116 ? -9.926 -2.093 -31.758 1.00 51.81 116 GLY A N 1
ATOM 943 C CA . GLY A 1 116 ? -10.923 -1.576 -30.818 1.00 51.81 116 GLY A CA 1
ATOM 944 C C . GLY A 1 116 ? -11.308 -2.588 -29.733 1.00 51.81 116 GLY A C 1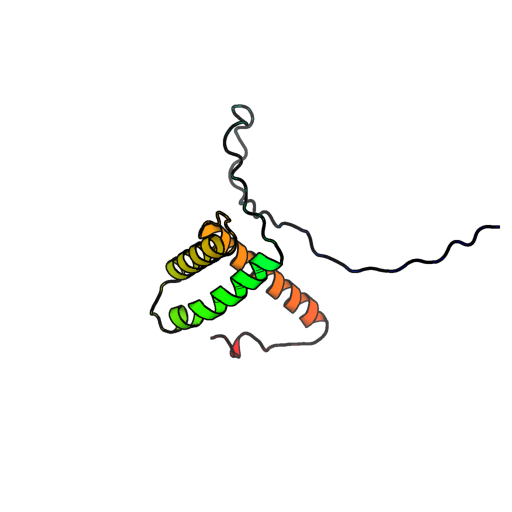
ATOM 945 O O . GLY A 1 116 ? -11.730 -3.698 -30.037 1.00 51.81 116 GLY A O 1
ATOM 946 N N . VAL A 1 117 ? -11.195 -2.193 -28.463 1.00 49.88 117 VAL A N 1
ATOM 947 C CA . VAL A 1 117 ? -11.689 -2.974 -27.316 1.00 49.88 117 VAL A CA 1
ATOM 948 C C . VAL A 1 117 ? -12.353 -2.056 -26.290 1.00 49.88 117 VAL A C 1
ATOM 950 O O . VAL A 1 117 ? -11.756 -1.603 -25.310 1.00 49.88 117 VAL A O 1
ATOM 953 N N . GLU A 1 118 ? -13.630 -1.793 -26.546 1.00 49.00 118 GLU A N 1
ATOM 954 C CA . GLU A 1 118 ? -14.673 -1.626 -25.532 1.00 49.00 118 GLU A CA 1
ATOM 955 C C . GLU A 1 118 ? -14.891 -2.997 -24.866 1.00 49.00 118 GLU A C 1
ATOM 957 O O . GLU A 1 118 ? -15.637 -3.818 -25.391 1.00 49.00 118 GLU A O 1
ATOM 962 N N . ALA A 1 119 ? -14.177 -3.325 -23.779 1.00 53.03 119 ALA A N 1
ATOM 963 C CA . ALA A 1 119 ? -14.394 -4.627 -23.120 1.00 53.03 119 ALA A CA 1
ATOM 964 C C . ALA A 1 119 ? -14.128 -4.715 -21.607 1.00 53.03 119 ALA A C 1
ATOM 966 O O . ALA A 1 119 ? -14.477 -5.730 -21.018 1.00 53.03 119 ALA A O 1
ATOM 967 N N . PHE A 1 120 ? -13.555 -3.711 -20.931 1.00 49.91 120 PHE A N 1
ATOM 968 C CA . PHE A 1 120 ? -13.180 -3.893 -19.511 1.00 49.91 120 PHE A CA 1
ATOM 969 C C . PHE A 1 120 ? -13.946 -3.060 -18.480 1.00 49.91 120 PHE A C 1
ATOM 971 O O . PHE A 1 120 ? -13.926 -3.424 -17.307 1.00 49.91 120 PHE A O 1
ATOM 978 N N . LEU A 1 121 ? -14.685 -2.013 -18.866 1.00 46.84 121 LEU A N 1
ATOM 979 C CA . LEU A 1 121 ? -15.509 -1.272 -17.895 1.00 46.84 121 LEU A CA 1
ATOM 980 C C . LEU A 1 121 ? -16.829 -1.990 -17.544 1.00 46.84 121 LEU A C 1
ATOM 982 O O . LEU A 1 121 ? -17.387 -1.730 -16.485 1.00 46.84 121 LEU A O 1
ATOM 986 N N . SER A 1 122 ? -17.275 -2.955 -18.358 1.00 47.66 122 SER A N 1
ATOM 987 C CA . SER A 1 122 ? -18.519 -3.717 -18.131 1.00 47.66 122 SER A CA 1
ATOM 988 C C . SER A 1 122 ? -18.375 -4.923 -17.187 1.00 47.66 122 SER A C 1
ATOM 990 O O . SER A 1 122 ? -19.387 -5.471 -16.766 1.00 47.66 122 SER A O 1
ATOM 992 N N . VAL A 1 123 ? -17.155 -5.354 -16.846 1.00 45.44 123 VAL A N 1
ATOM 993 C CA . VAL A 1 123 ? -16.931 -6.521 -15.960 1.00 45.44 123 VAL A CA 1
ATOM 994 C C . VAL A 1 123 ? -16.559 -6.086 -14.534 1.00 45.44 123 VAL A C 1
ATOM 996 O O . VAL A 1 123 ? -16.480 -6.908 -13.624 1.00 45.44 123 VAL A O 1
ATOM 999 N N . TRP A 1 124 ? -16.310 -4.790 -14.325 1.00 48.53 124 TRP A N 1
ATOM 1000 C CA . TRP A 1 124 ? -15.784 -4.240 -13.074 1.00 48.53 124 TRP A CA 1
ATOM 1001 C C . TRP A 1 124 ? -16.515 -2.960 -12.611 1.00 48.53 124 TRP A C 1
ATOM 1003 O O . TRP A 1 124 ? -15.901 -2.056 -12.046 1.00 48.53 124 TRP A O 1
ATOM 1013 N N . THR A 1 125 ? -17.829 -2.908 -12.857 1.00 40.97 125 THR A N 1
ATOM 1014 C CA . THR A 1 125 ? -18.835 -2.065 -12.178 1.00 40.97 125 THR A CA 1
ATOM 1015 C C . THR A 1 125 ? -19.965 -2.959 -11.688 1.00 40.97 125 THR A C 1
ATOM 1017 O O . THR A 1 125 ? -20.492 -2.662 -10.595 1.00 40.97 125 THR A O 1
#

pLDDT: mean 72.74, std 24.21, range [29.52, 97.56]

InterPro domains:
  IPR044822 Myb/SANT-like DNA-binding domain 4 [PF13837] (41-114)

Foldseek 3Di:
DDDDDDDDDDDDDDDDDPDPDDDDDPDDPDDDPDDDPPPQDDDDPVLLVLLVVLLVVCVVCVVVVNDPPLVSLVVSQVVSCVVPVDRDDSVSSVVSVVVVVVVVVVVVVVCCVVPNDPDPVVVPD